Protein AF-A0AAV6YSV7-F1 (afdb_monomer_lite)

Organism: Engystomops pustulosus (NCBI:txid76066)

Structure (mmCIF, N/CA/C/O backbone):
data_AF-A0AAV6YSV7-F1
#
_entry.id   AF-A0AAV6YSV7-F1
#
loop_
_atom_site.group_PDB
_atom_site.id
_atom_site.type_symbol
_atom_site.label_atom_id
_atom_site.label_alt_id
_atom_site.label_comp_id
_atom_site.label_asym_id
_atom_site.label_entity_id
_atom_site.label_seq_id
_atom_site.pdbx_PDB_ins_code
_atom_site.Cartn_x
_atom_site.Cartn_y
_atom_site.Cartn_z
_atom_site.occupancy
_atom_site.B_iso_or_equiv
_atom_site.auth_seq_id
_atom_site.auth_comp_id
_atom_site.auth_asym_id
_atom_site.auth_atom_id
_atom_site.pdbx_PDB_model_num
ATOM 1 N N . MET A 1 1 ? -49.085 44.126 -6.583 1.00 39.25 1 MET A N 1
ATOM 2 C CA . MET A 1 1 ? -49.741 43.827 -7.875 1.00 39.25 1 MET A CA 1
ATOM 3 C C . MET A 1 1 ? -49.633 42.321 -8.068 1.00 39.25 1 MET A C 1
ATOM 5 O O . MET A 1 1 ? -48.518 41.830 -8.100 1.00 39.25 1 MET A O 1
ATOM 9 N N . ALA A 1 2 ? -50.696 41.597 -7.700 1.00 40.09 2 ALA A N 1
ATOM 10 C CA . ALA A 1 2 ? -51.636 40.932 -8.625 1.00 40.09 2 ALA A CA 1
ATOM 11 C C . ALA A 1 2 ? -50.972 39.692 -9.277 1.00 40.09 2 ALA A C 1
ATOM 13 O O . ALA A 1 2 ? -50.054 39.869 -10.061 1.00 40.09 2 ALA A O 1
ATOM 14 N N . ALA A 1 3 ? -51.176 38.448 -8.821 1.00 40.84 3 ALA A N 1
ATOM 15 C CA . ALA A 1 3 ? -52.379 37.602 -8.673 1.00 40.84 3 ALA A CA 1
ATOM 16 C C . ALA A 1 3 ? -52.751 36.800 -9.941 1.00 40.84 3 ALA A C 1
ATOM 18 O O . ALA A 1 3 ? -52.767 37.354 -11.036 1.00 40.84 3 ALA A O 1
ATOM 19 N N . SER A 1 4 ? -53.172 35.543 -9.696 1.00 45.69 4 SER A N 1
ATOM 20 C CA . SER A 1 4 ? -53.817 34.520 -10.567 1.00 45.69 4 SER A CA 1
ATOM 21 C C . SER A 1 4 ? -52.856 33.428 -11.071 1.00 45.69 4 SER A C 1
ATOM 23 O O . SER A 1 4 ? -51.916 33.747 -11.786 1.00 45.69 4 SER A O 1
ATOM 25 N N . LEU A 1 5 ? -52.888 32.147 -10.657 1.00 50.75 5 LEU A N 1
ATOM 26 C CA . LEU A 1 5 ? -53.929 31.129 -10.353 1.00 50.75 5 LEU A CA 1
ATOM 27 C C . LEU A 1 5 ? -54.706 30.575 -11.562 1.00 50.75 5 LEU A C 1
ATOM 29 O O . LEU A 1 5 ? -55.503 31.286 -12.166 1.00 50.75 5 LEU A O 1
ATOM 33 N N . SER A 1 6 ? -54.529 29.270 -11.810 1.00 46.81 6 SER A N 1
ATOM 34 C CA . SER A 1 6 ? -55.532 28.224 -12.141 1.00 46.81 6 SER A CA 1
ATOM 35 C C . SER A 1 6 ? -54.746 26.902 -12.284 1.00 46.81 6 SER A C 1
ATOM 37 O O . SER A 1 6 ? -53.748 26.890 -12.996 1.00 46.81 6 SER A O 1
ATOM 39 N N . GLY A 1 7 ? -54.985 25.807 -11.548 1.00 40.19 7 GLY A N 1
ATOM 40 C CA . GLY A 1 7 ? -56.270 25.148 -11.254 1.00 40.19 7 GLY A CA 1
ATOM 41 C C . GLY A 1 7 ? -56.734 24.408 -12.524 1.00 40.19 7 GLY A C 1
ATOM 42 O O . GLY A 1 7 ? -56.790 25.038 -13.568 1.00 40.19 7 GLY A O 1
ATOM 43 N N . GLU A 1 8 ? -57.068 23.117 -12.582 1.00 39.69 8 GLU A N 1
ATOM 44 C CA . GLU A 1 8 ? -57.401 22.142 -11.546 1.00 39.69 8 GLU A CA 1
ATOM 45 C C . GLU A 1 8 ? -57.581 20.737 -12.181 1.00 39.69 8 GLU A C 1
ATOM 47 O O . GLU A 1 8 ? -58.088 20.632 -13.295 1.00 39.69 8 GLU A O 1
ATOM 52 N N . GLY A 1 9 ? -57.269 19.678 -11.419 1.00 38.44 9 GLY A N 1
ATOM 53 C CA . GLY A 1 9 ? -58.082 18.450 -11.326 1.00 38.44 9 GLY A CA 1
ATOM 54 C C . GLY A 1 9 ? -57.797 17.260 -12.260 1.00 38.44 9 GLY A C 1
ATOM 55 O O . GLY A 1 9 ? -57.357 17.418 -13.387 1.00 38.44 9 GLY A O 1
ATOM 56 N N . ARG A 1 10 ? -58.096 16.009 -11.884 1.00 43.62 10 ARG A N 1
ATOM 57 C CA . ARG A 1 10 ? -58.540 15.370 -10.623 1.00 43.62 10 ARG A CA 1
ATOM 58 C C . ARG A 1 10 ? -58.591 13.847 -10.898 1.00 43.62 10 ARG A C 1
ATOM 60 O O . ARG A 1 10 ? -58.613 13.452 -12.058 1.00 43.62 10 ARG A O 1
ATOM 67 N N . SER A 1 11 ? -58.767 13.049 -9.839 1.00 42.44 11 SER A N 1
ATOM 68 C CA . SER A 1 11 ? -59.171 11.623 -9.814 1.00 42.44 11 SER A CA 1
ATOM 69 C C . SER A 1 11 ? -57.990 10.651 -9.692 1.00 42.44 11 SER A C 1
ATOM 71 O O . SER A 1 11 ? -57.143 10.607 -10.568 1.00 42.44 11 SER A O 1
ATOM 73 N N . GLY A 1 12 ? -57.820 9.850 -8.642 1.00 39.56 12 GLY A N 1
ATOM 74 C CA . GLY A 1 12 ? -58.752 9.382 -7.617 1.00 39.56 12 GLY A CA 1
ATOM 75 C C . GLY A 1 12 ? -58.729 7.851 -7.608 1.00 39.56 12 GLY A C 1
ATOM 76 O O . GLY A 1 12 ? -59.223 7.234 -8.546 1.00 39.56 12 GLY A O 1
ATOM 77 N N . SER A 1 13 ? -58.119 7.247 -6.591 1.00 41.88 13 SER A N 1
ATOM 78 C CA . SER A 1 13 ? -58.541 5.967 -6.000 1.00 41.88 13 SER A CA 1
ATOM 79 C C . SER A 1 13 ? -57.719 5.700 -4.743 1.00 41.88 13 SER A C 1
ATOM 81 O O . SER A 1 13 ? -56.517 5.445 -4.795 1.00 41.88 13 SER A O 1
ATOM 83 N N . ASP A 1 14 ? -58.415 5.800 -3.616 1.00 43.66 14 ASP A N 1
ATOM 84 C CA . ASP A 1 14 ? -58.104 5.138 -2.362 1.00 43.66 14 ASP A CA 1
ATOM 85 C C . ASP A 1 14 ? -57.904 3.634 -2.582 1.00 43.66 14 ASP A C 1
ATOM 87 O O . ASP A 1 14 ? -58.745 2.963 -3.186 1.00 43.66 14 ASP A O 1
ATOM 91 N N . VAL A 1 15 ? -56.812 3.104 -2.038 1.00 56.91 15 VAL A N 1
ATOM 92 C CA . VAL A 1 15 ? -56.735 1.710 -1.602 1.00 56.91 15 VAL A CA 1
ATOM 93 C C . VAL A 1 15 ? -56.184 1.702 -0.182 1.00 56.91 15 VAL A C 1
ATOM 95 O O . VAL A 1 15 ? -54.986 1.847 0.054 1.00 56.91 15 VAL A O 1
ATOM 98 N N . ASP A 1 16 ? -57.105 1.570 0.769 1.00 45.66 16 ASP A N 1
ATOM 99 C CA . ASP A 1 16 ? -56.815 1.159 2.133 1.00 45.66 16 ASP A CA 1
ATOM 100 C C . ASP A 1 16 ? -56.071 -0.181 2.106 1.00 45.66 16 ASP A C 1
ATOM 102 O O . ASP A 1 16 ? -56.572 -1.193 1.617 1.00 45.66 16 ASP A O 1
ATOM 106 N N . GLY A 1 17 ? -54.855 -0.173 2.641 1.00 39.47 17 GLY A N 1
ATOM 107 C CA . GLY A 1 17 ? -54.002 -1.343 2.800 1.00 39.47 17 GLY A CA 1
ATOM 108 C C . GLY A 1 17 ? -53.364 -1.337 4.179 1.00 39.47 17 GLY A C 1
ATOM 109 O O . GLY A 1 17 ? -52.145 -1.265 4.308 1.00 39.47 17 GLY A O 1
ATOM 110 N N . ALA A 1 18 ? -54.196 -1.357 5.220 1.00 45.38 18 ALA A N 1
ATOM 111 C CA . ALA A 1 18 ? -53.756 -1.614 6.581 1.00 45.38 18 ALA A CA 1
ATOM 112 C C . ALA A 1 18 ? -53.247 -3.063 6.688 1.00 45.38 18 ALA A C 1
ATOM 114 O O . ALA A 1 18 ? -54.036 -3.992 6.842 1.00 45.38 18 ALA A O 1
ATOM 115 N N . CYS A 1 19 ? -51.929 -3.256 6.645 1.00 42.81 19 CYS A N 1
ATOM 116 C CA . CYS A 1 19 ? -51.300 -4.446 7.212 1.00 42.81 19 CYS A CA 1
ATOM 117 C C . CYS A 1 19 ? -50.835 -4.107 8.625 1.00 42.81 19 CYS A C 1
ATOM 119 O O . CYS A 1 19 ? -49.829 -3.434 8.852 1.00 42.81 19 CYS A O 1
ATOM 121 N N . SER A 1 20 ? -51.656 -4.541 9.575 1.00 45.59 20 SER A N 1
ATOM 122 C CA . SER A 1 20 ? -51.340 -4.614 10.988 1.00 45.59 20 SER A CA 1
ATOM 123 C C . SER A 1 20 ? -50.053 -5.401 11.225 1.00 45.59 20 SER A C 1
ATOM 125 O O . SER A 1 20 ? -49.883 -6.483 10.680 1.00 45.59 20 SER A O 1
ATOM 127 N N . GLY A 1 21 ? -49.214 -4.845 12.100 1.00 48.78 21 GLY A N 1
ATOM 128 C CA . GLY A 1 21 ? -48.318 -5.550 13.012 1.00 48.78 21 GLY A CA 1
ATOM 129 C C . GLY A 1 21 ? -47.684 -6.845 12.518 1.00 48.78 21 GLY A C 1
ATOM 130 O O . GLY A 1 21 ? -48.154 -7.924 12.862 1.00 48.78 21 GLY A O 1
ATOM 131 N N . GLU A 1 22 ? -46.522 -6.725 11.886 1.00 43.84 22 GLU A N 1
ATOM 132 C CA . GLU A 1 22 ? -45.496 -7.753 12.004 1.00 43.84 22 GLU A CA 1
ATOM 133 C C . GLU A 1 22 ? -44.358 -7.195 12.857 1.00 43.84 22 GLU A C 1
ATOM 135 O O . GLU A 1 22 ? -43.780 -6.140 12.593 1.00 43.84 22 GLU A O 1
ATOM 140 N N . SER A 1 23 ? -44.148 -7.892 13.968 1.00 44.75 23 SER A N 1
ATOM 141 C CA . SER A 1 23 ? -43.136 -7.704 14.998 1.00 44.75 23 SER A CA 1
ATOM 142 C C . SER A 1 23 ? -41.759 -7.372 14.411 1.00 44.75 23 SER A C 1
ATOM 144 O O . SER A 1 23 ? -41.451 -7.830 13.308 1.00 44.75 23 SER A O 1
ATOM 146 N N . PRO A 1 24 ? -40.880 -6.652 15.140 1.00 43.31 24 PRO A N 1
ATOM 147 C CA . PRO A 1 24 ? -39.491 -6.526 14.732 1.00 43.31 24 PRO A CA 1
ATOM 148 C C . PRO A 1 24 ? -38.898 -7.932 14.749 1.00 43.31 24 PRO A C 1
ATOM 150 O O . PRO A 1 24 ? -38.549 -8.463 15.801 1.00 43.31 24 PRO A O 1
ATOM 153 N N . SER A 1 25 ? -38.844 -8.554 13.575 1.00 43.78 25 SER A N 1
ATOM 154 C CA . SER A 1 25 ? -38.015 -9.719 13.352 1.00 43.78 25 SER A CA 1
ATOM 155 C C . SER A 1 25 ? -36.620 -9.252 13.714 1.00 43.78 25 SER A C 1
ATOM 157 O O . SER A 1 25 ? -36.079 -8.348 13.073 1.00 43.78 25 SER A O 1
ATOM 159 N N . GLU A 1 26 ? -36.097 -9.779 14.816 1.00 52.09 26 GLU A N 1
ATOM 160 C CA . GLU A 1 26 ? -34.699 -9.669 15.173 1.00 52.09 26 GLU A CA 1
ATOM 161 C C . GLU A 1 26 ? -33.918 -10.318 14.030 1.00 52.09 26 GLU A C 1
ATOM 163 O O . GLU A 1 26 ? -33.563 -11.493 14.066 1.00 52.09 26 GLU A O 1
ATOM 168 N N . GLU A 1 27 ? -33.687 -9.555 12.960 1.00 52.00 27 GLU A N 1
ATOM 169 C CA . GLU A 1 27 ? -32.555 -9.772 12.088 1.00 52.00 27 GLU A CA 1
ATOM 170 C C . GLU A 1 27 ? -31.389 -9.906 13.043 1.00 52.00 27 GLU A C 1
ATOM 172 O O . GLU A 1 27 ? -31.030 -8.951 13.738 1.00 52.00 27 GLU A O 1
ATOM 177 N N . GLN A 1 28 ? -30.869 -11.126 13.140 1.00 53.94 28 GLN A N 1
ATOM 178 C CA . GLN A 1 28 ? -29.598 -11.422 13.756 1.00 53.94 28 GLN A CA 1
ATOM 179 C C . GLN A 1 28 ? -28.614 -10.439 13.122 1.00 53.94 28 GLN A C 1
ATOM 181 O O . GLN A 1 28 ? -28.112 -10.668 12.021 1.00 53.94 28 GLN A O 1
ATOM 186 N N . ARG A 1 29 ? -28.422 -9.277 13.756 1.00 57.22 29 ARG A N 1
ATOM 187 C CA . ARG A 1 29 ? -27.542 -8.229 13.260 1.00 57.22 29 ARG A CA 1
ATOM 188 C C . ARG A 1 29 ? -26.154 -8.774 13.478 1.00 57.22 29 ARG A C 1
ATOM 190 O O . ARG A 1 29 ? -25.542 -8.544 14.518 1.00 57.22 29 ARG A O 1
ATOM 197 N N . CYS A 1 30 ? -25.689 -9.558 12.509 1.00 56.75 30 CYS A N 1
ATOM 198 C CA . CYS A 1 30 ? -24.300 -9.929 12.398 1.00 56.75 30 CYS A CA 1
ATOM 199 C C . CYS A 1 30 ? -23.522 -8.622 12.532 1.00 56.75 30 CYS A C 1
ATOM 201 O O . CYS A 1 30 ? -23.771 -7.692 11.753 1.00 56.75 30 CYS A O 1
ATOM 203 N N . PRO A 1 31 ? -22.658 -8.501 13.550 1.00 77.56 31 PRO A N 1
ATOM 204 C CA . PRO A 1 31 ? -21.887 -7.292 13.740 1.00 77.56 31 PRO A CA 1
ATOM 205 C C . PRO A 1 31 ? -21.146 -7.008 12.429 1.00 77.56 31 PRO A C 1
ATOM 207 O O . PRO A 1 31 ? -20.410 -7.859 11.927 1.00 77.56 31 PRO A O 1
ATOM 210 N N . GLY A 1 32 ? -21.436 -5.863 11.806 1.00 87.38 32 GLY A N 1
ATOM 211 C CA . GLY A 1 32 ? -20.861 -5.529 10.505 1.00 87.38 32 GLY A CA 1
ATOM 212 C C . GLY A 1 32 ? -19.341 -5.394 10.598 1.00 87.38 32 GLY A C 1
ATOM 213 O O . GLY A 1 32 ? -18.791 -5.208 11.676 1.00 87.38 32 GLY A O 1
ATOM 214 N N . LEU A 1 33 ? -18.637 -5.389 9.465 1.00 90.12 33 LEU A N 1
ATOM 215 C CA . LEU A 1 33 ? -17.175 -5.202 9.428 1.00 90.12 33 LEU A CA 1
ATOM 216 C C . LEU A 1 33 ? -16.705 -4.025 10.317 1.00 90.12 33 LEU A C 1
ATOM 218 O O . LEU A 1 33 ? -15.679 -4.093 10.988 1.00 90.12 33 LEU A O 1
ATOM 222 N N . LEU A 1 34 ? -17.498 -2.951 10.376 1.00 90.19 34 LEU A N 1
ATOM 223 C CA . LEU A 1 34 ? -17.202 -1.749 11.153 1.00 90.19 34 LEU A CA 1
ATOM 224 C C . LEU A 1 34 ? -17.498 -1.844 12.665 1.00 90.19 34 LEU A C 1
ATOM 226 O O . LEU A 1 34 ? -17.270 -0.865 13.369 1.00 90.19 34 LEU A O 1
ATOM 230 N N . SER A 1 35 ? -17.970 -2.971 13.191 1.00 92.62 35 SER A N 1
ATOM 231 C CA . SER A 1 35 ? -18.036 -3.199 14.641 1.00 92.62 35 SER A CA 1
ATOM 232 C C . SER A 1 35 ? -16.770 -3.866 15.183 1.00 92.62 35 SER A C 1
ATOM 234 O O . SER A 1 35 ? -16.542 -3.851 16.389 1.00 92.62 35 SER A O 1
ATOM 236 N N . LEU A 1 36 ? -15.933 -4.441 14.310 1.00 92.38 36 LEU A N 1
ATOM 237 C CA . LEU A 1 36 ? -14.689 -5.101 14.709 1.00 92.38 36 LEU A CA 1
ATOM 238 C C . LEU A 1 36 ? -13.674 -4.091 15.262 1.00 92.38 36 LEU A C 1
ATOM 240 O O . LEU A 1 36 ? -13.603 -2.982 14.722 1.00 92.38 36 LEU A O 1
ATOM 244 N N . PRO A 1 37 ? -12.854 -4.452 16.266 1.00 92.56 37 PRO A N 1
ATOM 245 C CA . PRO A 1 37 ? -11.729 -3.634 16.723 1.00 92.56 37 PRO A CA 1
ATOM 246 C C . PRO A 1 37 ? -10.774 -3.246 15.585 1.00 92.56 37 PRO A C 1
ATOM 248 O O . PRO A 1 37 ? -10.654 -3.954 14.580 1.00 92.56 37 PRO A O 1
ATOM 251 N N . GLY A 1 38 ? -10.085 -2.113 15.740 1.00 91.00 38 GLY A N 1
ATOM 252 C CA . GLY A 1 38 ? -9.208 -1.564 14.700 1.00 91.00 38 GLY A CA 1
ATOM 253 C C . GLY A 1 38 ? -8.055 -2.500 14.332 1.00 91.00 38 GLY A C 1
ATOM 254 O O . GLY A 1 38 ? -7.689 -2.598 13.166 1.00 91.00 38 GLY A O 1
ATOM 255 N N . GLU A 1 39 ? -7.540 -3.249 15.302 1.00 91.50 39 GLU A N 1
ATOM 256 C CA . GLU A 1 39 ? -6.468 -4.231 15.145 1.00 91.50 39 GLU A CA 1
ATOM 257 C C . GLU A 1 39 ? -6.922 -5.423 14.299 1.00 91.50 39 GLU A C 1
ATOM 259 O O . GLU A 1 39 ? -6.182 -5.892 13.437 1.00 91.50 39 GLU A O 1
ATOM 264 N N . VAL A 1 40 ? -8.159 -5.889 14.505 1.00 93.69 40 VAL A N 1
ATOM 265 C CA . VAL A 1 40 ? -8.748 -6.983 13.718 1.00 93.69 40 VAL A CA 1
ATOM 266 C C . VAL A 1 40 ? -8.961 -6.531 12.276 1.00 93.69 40 VAL A C 1
ATOM 268 O O . VAL A 1 40 ? -8.648 -7.268 11.343 1.00 93.69 40 VAL A O 1
ATOM 271 N N . LEU A 1 41 ? -9.422 -5.294 12.078 1.00 93.69 41 LEU A N 1
ATOM 272 C CA . LEU A 1 41 ? -9.517 -4.702 10.745 1.00 93.69 41 LEU A CA 1
ATOM 273 C C . LEU A 1 41 ? -8.151 -4.561 10.074 1.00 93.69 41 LEU A C 1
ATOM 275 O O . LEU A 1 41 ? -8.019 -4.909 8.904 1.00 93.69 41 LEU A O 1
ATOM 279 N N . GLU A 1 42 ? -7.133 -4.092 10.799 1.00 93.94 42 GLU A N 1
ATOM 280 C CA . GLU A 1 42 ? -5.768 -3.992 10.278 1.00 93.94 42 GLU A CA 1
ATOM 281 C C . GLU A 1 42 ? -5.242 -5.370 9.852 1.00 93.94 42 GLU A C 1
ATOM 283 O O . GLU A 1 42 ? -4.666 -5.487 8.771 1.00 93.94 42 GLU A O 1
ATOM 288 N N . LEU A 1 43 ? -5.482 -6.419 10.648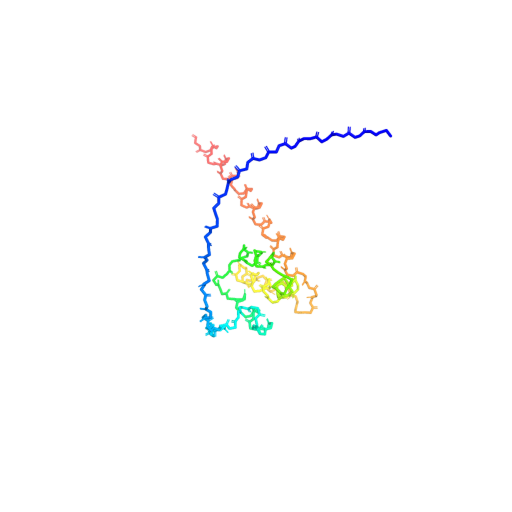 1.00 92.50 43 LEU A N 1
ATOM 289 C CA . LEU A 1 43 ? -5.098 -7.796 10.322 1.00 92.50 43 LEU A CA 1
ATOM 290 C C . LEU A 1 43 ? -5.789 -8.313 9.056 1.00 92.50 43 LEU A C 1
ATOM 292 O O . LEU A 1 43 ? -5.111 -8.844 8.177 1.00 92.50 43 LEU A O 1
ATOM 296 N N . LEU A 1 44 ? -7.106 -8.115 8.930 1.00 93.31 44 LEU A N 1
ATOM 297 C CA . LEU A 1 44 ? -7.863 -8.484 7.728 1.00 93.31 44 LEU A CA 1
ATOM 298 C C . LEU A 1 44 ? -7.324 -7.764 6.486 1.00 93.31 44 LEU A C 1
ATOM 300 O O . LEU A 1 44 ? -7.157 -8.371 5.430 1.00 93.31 44 LEU A O 1
ATOM 304 N N . LEU A 1 45 ? -6.990 -6.480 6.620 1.00 92.81 45 LEU A N 1
ATOM 305 C CA . LEU A 1 45 ? -6.445 -5.658 5.537 1.00 92.81 45 LEU A CA 1
ATOM 306 C C . LEU A 1 45 ? -4.969 -5.958 5.231 1.00 92.81 45 LEU A C 1
ATOM 308 O O . LEU A 1 45 ? -4.489 -5.651 4.142 1.00 92.81 45 LEU A O 1
ATOM 312 N N . CYS A 1 46 ? -4.249 -6.583 6.163 1.00 93.38 46 CYS A N 1
ATOM 313 C CA . CYS A 1 46 ? -2.902 -7.114 5.957 1.00 93.38 46 CYS A CA 1
ATOM 314 C C . CYS A 1 46 ? -2.889 -8.531 5.353 1.00 93.38 46 CYS A C 1
ATOM 316 O O . CYS A 1 46 ? -1.797 -9.089 5.169 1.00 93.38 46 CYS A O 1
ATOM 318 N N . SER A 1 47 ? -4.057 -9.116 5.058 1.00 88.56 47 SER A N 1
ATOM 319 C CA . SER A 1 47 ? -4.161 -10.414 4.385 1.00 88.56 47 SER A CA 1
ATOM 320 C C . SER A 1 47 ? -3.446 -10.406 3.027 1.00 88.56 47 SER A C 1
ATOM 322 O O . SER A 1 47 ? -3.296 -9.368 2.380 1.00 88.56 47 SER A O 1
ATOM 324 N N . GLY A 1 48 ? -2.942 -11.572 2.616 1.00 80.62 48 GLY A N 1
ATOM 325 C CA . GLY A 1 48 ? -2.162 -11.713 1.381 1.00 80.62 48 GLY A CA 1
ATOM 326 C C . GLY A 1 48 ? -2.986 -11.576 0.100 1.00 80.62 48 GLY A C 1
ATOM 327 O O . GLY A 1 48 ? -2.415 -11.279 -0.946 1.00 80.62 48 GLY A O 1
ATOM 328 N N . ASP A 1 49 ? -4.304 -11.752 0.194 1.00 88.56 49 ASP A N 1
ATOM 329 C CA . ASP A 1 49 ? -5.200 -11.801 -0.965 1.00 88.56 49 ASP A CA 1
ATOM 330 C C . ASP A 1 49 ? -5.637 -10.409 -1.440 1.00 88.56 49 ASP A C 1
ATOM 332 O O . ASP A 1 49 ? -6.080 -10.247 -2.576 1.00 88.56 49 ASP A O 1
ATOM 336 N N . LEU A 1 50 ? -5.488 -9.383 -0.595 1.00 92.44 50 LEU A N 1
ATOM 337 C CA . LEU A 1 50 ? -5.836 -8.007 -0.937 1.00 92.44 50 LEU A CA 1
ATOM 338 C C . LEU A 1 50 ? -4.658 -7.303 -1.609 1.00 92.44 50 LEU A C 1
ATOM 340 O O . LEU A 1 50 ? -3.588 -7.122 -1.022 1.00 92.44 50 LEU A O 1
ATOM 344 N N . GLY A 1 51 ? -4.864 -6.830 -2.836 1.00 93.25 51 GLY A N 1
ATOM 345 C CA . GLY A 1 51 ? -3.884 -6.029 -3.551 1.00 93.25 51 GLY A CA 1
ATOM 346 C C . GLY A 1 51 ? -3.961 -4.543 -3.194 1.00 93.25 51 GLY A C 1
ATOM 347 O O . GLY A 1 51 ? -4.954 -4.026 -2.691 1.00 93.25 51 GLY A O 1
ATOM 348 N N . HIS A 1 52 ? -2.923 -3.789 -3.559 1.00 93.56 52 HIS A N 1
ATOM 349 C CA . HIS A 1 52 ? -2.882 -2.327 -3.394 1.00 93.56 52 HIS A CA 1
ATOM 350 C C . HIS A 1 52 ? -4.096 -1.556 -3.952 1.00 93.56 52 HIS A C 1
ATOM 352 O O . HIS A 1 52 ? -4.423 -0.491 -3.428 1.00 93.56 52 HIS A O 1
ATOM 358 N N . ARG A 1 53 ? -4.756 -2.056 -5.010 1.00 94.38 53 ARG A N 1
ATOM 359 C CA . ARG A 1 53 ? -5.977 -1.444 -5.570 1.00 94.38 53 ARG A CA 1
ATOM 360 C C . ARG A 1 53 ? -7.176 -1.632 -4.644 1.00 94.38 53 ARG A C 1
ATOM 362 O O . ARG A 1 53 ? -7.950 -0.691 -4.468 1.00 94.38 53 ARG A O 1
ATOM 369 N N . ASP A 1 54 ? -7.288 -2.799 -4.023 1.00 95.19 54 ASP A N 1
ATOM 370 C CA . ASP A 1 54 ? -8.348 -3.114 -3.067 1.00 95.19 54 ASP A CA 1
ATOM 371 C C . ASP A 1 54 ? -8.168 -2.262 -1.815 1.00 95.19 54 ASP A C 1
ATOM 373 O O . ASP A 1 54 ? -9.090 -1.563 -1.405 1.00 95.19 54 ASP A O 1
ATOM 377 N N . ILE A 1 55 ? -6.938 -2.185 -1.294 1.00 95.00 55 ILE A N 1
ATOM 378 C CA . ILE A 1 55 ? -6.603 -1.320 -0.155 1.00 95.00 55 ILE A CA 1
ATOM 379 C C . ILE A 1 55 ? -6.904 0.152 -0.461 1.00 95.00 55 ILE A C 1
ATOM 381 O O . ILE A 1 55 ? -7.514 0.844 0.356 1.00 95.00 55 ILE A O 1
ATOM 385 N N . ALA A 1 56 ? -6.523 0.646 -1.645 1.00 93.50 56 ALA A 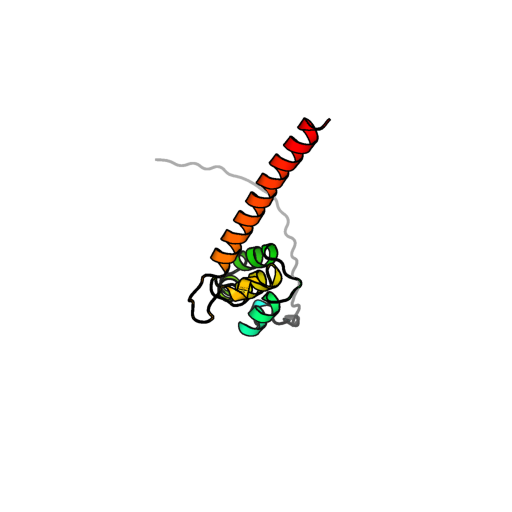N 1
ATOM 386 C CA . ALA A 1 56 ? -6.849 2.008 -2.059 1.00 93.50 56 ALA A CA 1
ATOM 387 C C . ALA A 1 56 ? -8.368 2.239 -2.103 1.00 93.50 56 ALA A C 1
ATOM 389 O O . ALA A 1 56 ? -8.840 3.266 -1.617 1.00 93.50 56 ALA A O 1
ATOM 390 N N . SER A 1 57 ? -9.134 1.276 -2.613 1.00 95.38 57 SER A N 1
ATOM 391 C CA . SER A 1 57 ? -10.596 1.354 -2.664 1.00 95.38 57 SER A CA 1
ATOM 392 C C . SER A 1 57 ? -11.202 1.370 -1.258 1.00 95.38 57 SER A C 1
ATOM 394 O O . SER A 1 57 ? -12.005 2.250 -0.953 1.00 95.38 57 SER A O 1
ATOM 396 N N . VAL A 1 58 ? -10.735 0.494 -0.361 1.00 94.12 58 VAL A N 1
ATOM 397 C CA . VAL A 1 58 ? -11.125 0.461 1.059 1.00 94.12 58 VAL A CA 1
ATOM 398 C C . VAL A 1 58 ? -10.890 1.816 1.730 1.00 94.12 58 VAL A C 1
ATOM 400 O O . VAL A 1 58 ? -11.776 2.304 2.427 1.00 94.12 58 VAL A O 1
ATOM 403 N N . THR A 1 59 ? -9.762 2.490 1.477 1.00 93.19 59 THR A N 1
ATOM 404 C CA . THR A 1 59 ? -9.487 3.820 2.071 1.00 93.19 59 THR A CA 1
ATOM 405 C C . THR A 1 59 ? -10.483 4.913 1.656 1.00 93.19 59 THR A C 1
ATOM 407 O O . THR A 1 59 ? -10.617 5.938 2.335 1.00 93.19 59 THR A O 1
ATOM 410 N N . CYS A 1 60 ? -11.189 4.701 0.545 1.00 93.88 60 CYS A N 1
ATOM 411 C CA . CYS A 1 60 ? -12.184 5.621 0.004 1.00 93.88 60 CYS A CA 1
ATOM 412 C C . CYS A 1 60 ? -13.607 5.333 0.507 1.00 93.88 60 CYS A C 1
ATOM 414 O O . CYS A 1 60 ? -14.486 6.156 0.279 1.00 93.88 60 CYS A O 1
ATOM 416 N N . THR A 1 61 ? -13.840 4.215 1.203 1.00 94.75 61 THR A N 1
ATOM 417 C CA . THR A 1 61 ? -15.186 3.799 1.643 1.00 94.75 61 THR A CA 1
ATOM 418 C C . THR A 1 61 ? -15.716 4.616 2.822 1.00 94.75 61 THR A C 1
ATOM 420 O O . THR A 1 61 ? -16.806 5.174 2.751 1.00 94.75 61 THR A O 1
ATOM 423 N N . CYS A 1 62 ? -14.958 4.716 3.917 1.00 94.12 62 CYS A N 1
ATOM 424 C CA . CYS A 1 62 ? -15.356 5.467 5.107 1.00 94.12 62 CYS A CA 1
ATOM 425 C C . CYS A 1 62 ? -14.142 5.967 5.904 1.00 94.12 62 CYS A C 1
ATOM 427 O O . CYS A 1 62 ? -13.016 5.512 5.700 1.00 94.12 62 CYS A O 1
ATOM 429 N N . ARG A 1 63 ? -14.370 6.909 6.834 1.00 94.50 63 ARG A N 1
ATOM 430 C CA . ARG A 1 63 ? -13.305 7.491 7.677 1.00 94.50 63 ARG A CA 1
ATOM 431 C C . ARG A 1 63 ? -12.583 6.421 8.496 1.00 94.50 63 ARG A C 1
ATOM 433 O O . ARG A 1 63 ? -11.371 6.329 8.429 1.00 94.50 63 ARG A O 1
ATOM 440 N N . ARG A 1 64 ? -13.331 5.528 9.145 1.00 93.69 64 ARG A N 1
ATOM 441 C CA . ARG A 1 64 ? -12.763 4.465 9.984 1.00 93.69 64 ARG A CA 1
ATOM 442 C C . ARG A 1 64 ? -11.824 3.533 9.213 1.00 93.69 64 ARG A C 1
ATOM 444 O O . ARG A 1 64 ? -10.735 3.236 9.685 1.00 93.69 64 ARG A O 1
ATOM 451 N N . LEU A 1 65 ? -12.216 3.104 8.013 1.00 93.44 65 LEU A N 1
ATOM 452 C CA . LEU A 1 65 ? -11.370 2.259 7.162 1.00 93.44 65 LEU A CA 1
ATOM 453 C C . LEU A 1 65 ? -10.180 3.028 6.581 1.00 93.44 65 LEU A C 1
ATOM 455 O O . LEU A 1 65 ? -9.099 2.467 6.425 1.00 93.44 65 LEU A O 1
ATOM 459 N N . ARG A 1 66 ? -10.345 4.325 6.311 1.00 94.19 66 ARG A N 1
ATOM 460 C CA . ARG A 1 66 ? -9.231 5.206 5.950 1.00 94.19 66 ARG A CA 1
ATOM 461 C C . ARG A 1 66 ? -8.204 5.317 7.075 1.00 94.19 66 ARG A C 1
ATOM 463 O O . ARG A 1 66 ? -7.013 5.272 6.782 1.00 94.19 66 ARG A O 1
ATOM 470 N N . ASP A 1 67 ? -8.661 5.431 8.318 1.00 93.44 67 ASP A N 1
ATOM 471 C CA . ASP A 1 67 ? -7.806 5.568 9.497 1.00 93.44 67 ASP A CA 1
ATOM 472 C C . ASP A 1 67 ? -7.050 4.265 9.792 1.00 93.44 67 ASP A C 1
ATOM 474 O O . ASP A 1 67 ? -5.851 4.297 10.053 1.00 93.44 67 ASP A O 1
ATOM 478 N N . VAL A 1 68 ? -7.699 3.103 9.646 1.00 93.25 68 VAL A N 1
ATOM 479 C CA . VAL A 1 68 ? -7.015 1.796 9.728 1.00 93.25 68 VAL A CA 1
ATOM 480 C C . VAL A 1 68 ? -5.968 1.648 8.615 1.00 93.25 68 VAL A C 1
ATOM 482 O O . VAL A 1 68 ? -4.859 1.172 8.846 1.00 93.25 68 VAL A O 1
ATOM 485 N N . CYS A 1 69 ? -6.274 2.122 7.406 1.00 92.75 69 CYS A N 1
ATOM 486 C CA . CYS A 1 69 ? -5.334 2.174 6.286 1.00 92.75 69 CYS A CA 1
ATOM 487 C C . CYS A 1 69 ? -4.444 3.431 6.289 1.00 92.75 69 CYS A C 1
ATOM 489 O O . CYS A 1 69 ? -4.016 3.877 5.211 1.00 92.75 69 CYS A O 1
ATOM 491 N N . ALA A 1 70 ? -4.179 4.016 7.463 1.00 88.69 70 ALA A N 1
ATOM 492 C CA . ALA A 1 70 ? -3.373 5.221 7.594 1.00 88.69 70 ALA A CA 1
ATOM 493 C C . ALA A 1 70 ? -2.048 5.104 6.833 1.00 88.69 70 ALA A C 1
ATOM 495 O O . ALA A 1 70 ? -1.447 4.037 6.704 1.00 88.69 70 ALA A O 1
ATOM 496 N N . ALA A 1 71 ? -1.562 6.245 6.350 1.00 77.50 71 ALA A N 1
ATOM 497 C CA . ALA A 1 71 ? -0.394 6.323 5.480 1.00 77.50 71 ALA A CA 1
ATOM 498 C C . ALA A 1 71 ? 0.883 5.736 6.131 1.00 77.50 71 ALA A C 1
ATOM 500 O O . ALA A 1 71 ? 1.692 5.093 5.466 1.00 77.50 71 ALA A O 1
ATOM 501 N N . ARG A 1 72 ? 1.004 5.874 7.460 1.00 79.25 72 ARG A N 1
ATOM 502 C CA . ARG A 1 72 ? 2.068 5.287 8.299 1.00 79.25 72 ARG A CA 1
ATOM 503 C C . ARG A 1 72 ? 1.712 3.915 8.901 1.00 79.25 72 ARG A C 1
ATOM 505 O O . ARG A 1 72 ? 2.504 3.360 9.656 1.00 79.25 72 ARG A O 1
ATOM 512 N N . GLY A 1 73 ? 0.528 3.383 8.601 1.00 83.50 73 GLY A N 1
ATOM 513 C CA . GLY A 1 73 ? 0.000 2.138 9.164 1.00 83.50 73 GLY A CA 1
ATOM 514 C C . GLY A 1 73 ? 0.670 0.878 8.612 1.00 83.50 73 GLY A C 1
ATOM 515 O O . GLY A 1 73 ? 1.395 0.911 7.609 1.00 83.50 73 GLY A O 1
ATOM 516 N N . LYS A 1 74 ? 0.410 -0.270 9.251 1.00 90.31 74 LYS A N 1
ATOM 517 C CA . LYS A 1 74 ? 1.059 -1.545 8.893 1.00 90.31 74 LYS A CA 1
ATOM 518 C C . LYS A 1 74 ? 0.599 -2.086 7.540 1.00 90.31 74 LYS A C 1
ATOM 520 O O . LYS A 1 74 ? 1.373 -2.774 6.877 1.00 90.31 74 LYS A O 1
ATOM 525 N N . VAL A 1 75 ? -0.609 -1.722 7.102 1.00 94.06 75 VAL A N 1
ATOM 526 C CA . VAL A 1 75 ? -1.212 -2.173 5.837 1.00 94.06 75 VAL A CA 1
ATOM 527 C C . VAL A 1 75 ? -0.316 -1.842 4.640 1.00 94.06 75 VAL A C 1
ATOM 529 O O . VAL A 1 75 ? 0.081 -2.731 3.887 1.00 94.06 75 VAL A O 1
ATOM 532 N N . TRP A 1 76 ? 0.085 -0.577 4.480 1.00 93.38 76 TRP A N 1
ATOM 533 C CA . TRP A 1 76 ? 0.928 -0.166 3.349 1.00 93.38 76 TRP A CA 1
ATOM 534 C C . TRP A 1 76 ? 2.356 -0.703 3.450 1.00 93.38 76 TRP A C 1
ATOM 536 O O . TRP A 1 76 ? 2.948 -1.061 2.430 1.00 93.38 76 TRP A O 1
ATOM 546 N N . ARG A 1 77 ? 2.893 -0.843 4.669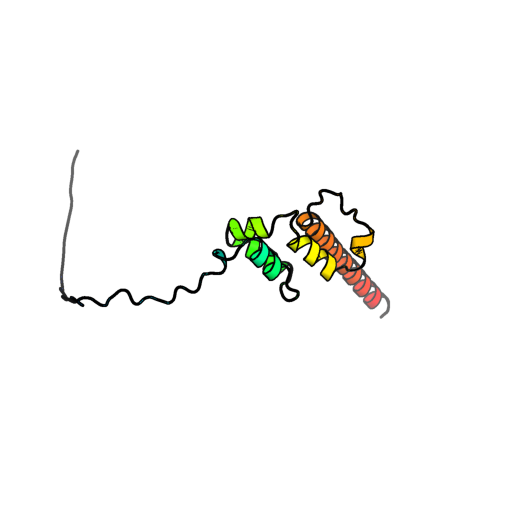 1.00 91.88 77 ARG A N 1
ATOM 547 C CA . ARG A 1 77 ? 4.185 -1.505 4.892 1.00 91.88 77 ARG A CA 1
ATOM 548 C C . ARG A 1 77 ? 4.138 -2.967 4.449 1.00 91.88 77 ARG A C 1
ATOM 550 O O . ARG A 1 77 ? 5.034 -3.414 3.741 1.00 91.88 77 ARG A O 1
ATOM 557 N N . ARG A 1 78 ? 3.076 -3.698 4.803 1.00 92.81 78 ARG A N 1
ATOM 558 C CA . ARG A 1 78 ? 2.852 -5.086 4.378 1.00 92.81 78 ARG A CA 1
ATOM 559 C C . ARG A 1 78 ? 2.742 -5.191 2.859 1.00 92.81 78 ARG A C 1
ATOM 561 O O . ARG A 1 78 ? 3.405 -6.049 2.286 1.00 92.81 78 ARG A O 1
ATOM 568 N N . GLN A 1 79 ? 1.991 -4.296 2.214 1.00 93.50 79 GLN A N 1
ATOM 569 C CA . GLN A 1 79 ? 1.896 -4.226 0.749 1.00 93.50 79 GLN A CA 1
ATOM 570 C C . GLN A 1 79 ? 3.269 -4.008 0.098 1.00 93.50 79 GLN A C 1
ATOM 572 O O . GLN A 1 79 ? 3.590 -4.642 -0.910 1.00 93.50 79 GLN A O 1
ATOM 577 N N . LEU A 1 80 ? 4.102 -3.143 0.685 1.00 92.75 80 LEU A N 1
ATOM 578 C CA . LEU A 1 80 ? 5.466 -2.905 0.217 1.00 92.75 80 LEU A CA 1
ATOM 579 C C . LEU A 1 80 ? 6.337 -4.164 0.365 1.00 92.75 80 LEU A C 1
ATOM 581 O O . LEU A 1 80 ? 6.964 -4.573 -0.610 1.00 92.75 80 LEU A O 1
ATOM 585 N N . CYS A 1 81 ? 6.325 -4.810 1.538 1.00 91.69 81 CYS A N 1
ATOM 586 C CA . CYS A 1 81 ? 7.058 -6.056 1.795 1.00 91.69 81 CYS A CA 1
ATOM 587 C C . CYS A 1 81 ? 6.630 -7.194 0.863 1.00 91.69 81 CYS A C 1
ATOM 589 O O . CYS A 1 81 ? 7.478 -7.913 0.348 1.00 91.69 81 CYS A O 1
ATOM 591 N N . ALA A 1 82 ? 5.323 -7.371 0.661 1.00 92.62 82 ALA A N 1
ATOM 592 C CA . ALA A 1 82 ? 4.782 -8.447 -0.162 1.00 92.62 82 ALA A CA 1
ATOM 593 C C . ALA A 1 82 ? 5.207 -8.298 -1.628 1.00 92.62 82 ALA A C 1
ATOM 595 O O . ALA A 1 82 ? 5.538 -9.279 -2.286 1.00 92.62 82 ALA A O 1
ATOM 596 N N . ARG A 1 83 ? 5.246 -7.058 -2.132 1.00 92.81 83 ARG A N 1
ATOM 597 C CA . ARG A 1 83 ? 5.636 -6.775 -3.516 1.00 92.81 83 ARG A CA 1
ATOM 598 C C . ARG A 1 83 ? 7.149 -6.747 -3.730 1.00 92.81 83 ARG A C 1
ATOM 600 O O . ARG A 1 83 ? 7.612 -7.139 -4.797 1.00 92.81 83 ARG A O 1
ATOM 607 N N . TRP A 1 84 ? 7.908 -6.267 -2.746 1.00 93.38 84 TRP A N 1
ATOM 608 C CA . TRP A 1 84 ? 9.364 -6.143 -2.812 1.00 93.38 84 TRP A CA 1
ATOM 609 C C . TRP A 1 84 ? 10.021 -6.649 -1.513 1.00 93.38 84 TRP A C 1
ATOM 611 O O . TRP A 1 84 ? 10.413 -5.847 -0.665 1.00 93.38 84 TRP A O 1
ATOM 621 N N . PRO A 1 85 ? 10.197 -7.973 -1.344 1.00 91.50 85 PRO A N 1
ATOM 622 C CA . PRO A 1 85 ? 10.641 -8.562 -0.073 1.00 91.50 85 PRO A CA 1
ATOM 623 C C . PRO A 1 85 ? 12.014 -8.080 0.410 1.00 91.50 85 PRO A C 1
ATOM 625 O O . PRO A 1 85 ? 12.240 -7.903 1.605 1.00 91.50 85 PRO A O 1
ATOM 628 N N . SER A 1 86 ? 12.940 -7.821 -0.515 1.00 92.25 86 SER A N 1
ATOM 629 C CA . SER A 1 86 ? 14.294 -7.355 -0.198 1.00 92.25 86 SER A CA 1
ATOM 630 C C . SER A 1 86 ? 14.359 -5.882 0.208 1.00 92.25 86 SER A C 1
ATOM 632 O O . SER A 1 86 ? 15.391 -5.439 0.709 1.00 92.25 86 SER A O 1
ATOM 634 N N . ILE A 1 87 ? 13.279 -5.119 0.022 1.00 89.25 87 ILE A N 1
ATOM 635 C CA . ILE A 1 87 ? 13.319 -3.660 0.139 1.00 89.25 87 ILE A CA 1
ATOM 636 C C . ILE A 1 87 ? 13.415 -3.171 1.577 1.00 89.25 87 ILE A C 1
ATOM 638 O O . ILE A 1 87 ? 13.925 -2.085 1.830 1.00 89.25 87 ILE A O 1
ATOM 642 N N . MET A 1 88 ? 12.972 -3.996 2.526 1.00 88.75 88 MET A N 1
ATOM 643 C CA . MET A 1 88 ? 13.026 -3.676 3.951 1.00 88.75 88 MET A CA 1
ATOM 644 C C . MET A 1 88 ? 14.457 -3.535 4.471 1.00 88.75 88 MET A C 1
ATOM 646 O O . MET A 1 88 ? 14.660 -2.888 5.488 1.00 88.75 88 MET A O 1
ATOM 650 N N . LYS A 1 89 ? 15.453 -4.074 3.755 1.00 90.69 89 LYS A N 1
ATOM 651 C CA . LYS A 1 89 ? 16.875 -3.921 4.095 1.00 90.69 89 LYS A CA 1
ATOM 652 C C . LYS A 1 89 ? 17.352 -2.467 4.025 1.00 90.69 89 LYS A C 1
ATOM 654 O O . LYS A 1 89 ? 18.361 -2.138 4.633 1.00 90.69 89 LYS A O 1
ATOM 659 N N . TYR A 1 90 ? 16.641 -1.617 3.284 1.00 88.62 90 TYR A N 1
ATOM 660 C CA . TYR A 1 90 ? 16.989 -0.209 3.080 1.00 88.62 90 TYR A CA 1
ATOM 661 C C . TYR A 1 90 ? 16.230 0.742 4.011 1.00 88.62 90 TYR A C 1
ATOM 663 O O . TYR A 1 90 ? 16.383 1.953 3.887 1.00 88.62 90 TYR A O 1
ATOM 671 N N . TYR A 1 91 ? 15.395 0.213 4.909 1.00 87.56 91 TYR A N 1
ATOM 672 C CA . TYR A 1 91 ? 14.541 1.005 5.786 1.00 87.56 91 TYR A CA 1
ATOM 673 C C . TYR A 1 91 ? 14.857 0.753 7.251 1.00 87.56 91 TYR A C 1
ATOM 675 O O . TYR A 1 91 ? 14.888 -0.396 7.692 1.00 87.56 91 TYR A O 1
ATOM 683 N N . ASN A 1 92 ? 15.031 1.828 8.021 1.00 81.06 92 ASN A N 1
ATOM 684 C CA . ASN A 1 92 ? 15.142 1.720 9.467 1.00 81.06 92 ASN A CA 1
ATOM 685 C C . ASN A 1 92 ? 13.743 1.591 10.093 1.00 81.06 92 ASN A C 1
ATOM 687 O O . ASN A 1 92 ? 12.767 2.168 9.616 1.00 81.06 92 ASN A O 1
ATOM 691 N N . GLN A 1 93 ? 13.632 0.832 11.184 1.00 70.81 93 GLN A N 1
ATOM 692 C CA . GLN A 1 93 ? 12.383 0.695 11.938 1.00 70.81 93 GLN A CA 1
ATOM 693 C C . GLN A 1 93 ? 11.974 1.992 12.651 1.00 70.81 93 GLN A C 1
ATOM 695 O O . GLN A 1 93 ? 10.796 2.156 12.960 1.00 70.81 93 GLN A O 1
ATOM 700 N N . LEU A 1 94 ? 12.931 2.890 12.903 1.00 70.75 94 LEU A N 1
ATOM 701 C CA . LEU A 1 94 ? 12.710 4.168 13.587 1.00 70.75 94 LEU A CA 1
ATOM 702 C C . LEU A 1 94 ? 12.262 5.299 12.651 1.00 70.75 94 LEU A C 1
ATOM 704 O O . LEU A 1 94 ? 11.822 6.345 13.127 1.00 70.75 94 LEU A O 1
ATOM 708 N N . ASP A 1 95 ? 12.352 5.105 11.335 1.00 75.38 95 ASP A N 1
ATOM 709 C CA . ASP A 1 95 ? 11.971 6.141 10.385 1.00 75.38 95 ASP A CA 1
ATOM 710 C C . ASP A 1 95 ? 10.444 6.300 10.351 1.00 75.38 95 ASP A C 1
ATOM 712 O O . ASP A 1 95 ? 9.692 5.363 10.066 1.00 75.38 95 ASP A O 1
ATOM 716 N N . LEU A 1 96 ? 9.972 7.525 10.601 1.00 75.25 96 LEU A N 1
ATOM 717 C CA . LEU A 1 96 ? 8.561 7.926 10.522 1.00 75.25 96 LEU A CA 1
ATOM 718 C C . LEU A 1 96 ? 8.106 8.085 9.058 1.00 75.25 96 LEU A C 1
ATOM 720 O O . LEU A 1 96 ? 7.648 9.148 8.627 1.00 75.25 96 LEU A O 1
ATOM 724 N N . LEU A 1 97 ? 8.248 7.010 8.287 1.00 86.31 97 LEU A N 1
ATOM 725 C CA . LEU A 1 97 ? 7.951 6.961 6.862 1.00 86.31 97 LEU A CA 1
ATOM 726 C C . LEU A 1 97 ? 6.454 6.868 6.590 1.00 86.31 97 LEU A C 1
ATOM 728 O O . LEU A 1 97 ? 5.715 6.115 7.227 1.00 86.31 97 LEU A O 1
ATOM 732 N N . ASP A 1 98 ? 6.020 7.603 5.573 1.00 91.75 98 ASP A N 1
ATOM 733 C CA . ASP A 1 98 ? 4.731 7.380 4.932 1.00 91.75 98 ASP A CA 1
ATOM 734 C C . ASP A 1 98 ? 4.858 6.203 3.949 1.00 91.75 98 ASP A C 1
ATOM 736 O O . ASP A 1 98 ? 5.286 6.353 2.801 1.00 91.75 98 ASP A O 1
ATOM 740 N N . TRP A 1 99 ? 4.473 5.012 4.412 1.00 92.06 99 TRP A N 1
ATOM 741 C CA . TRP A 1 99 ? 4.501 3.781 3.625 1.00 92.06 99 TRP A CA 1
ATOM 742 C C . TRP A 1 99 ? 3.597 3.841 2.393 1.00 92.06 99 TRP A C 1
ATOM 744 O O . TRP A 1 99 ? 3.905 3.216 1.376 1.00 92.06 99 TRP A O 1
ATOM 754 N N . ARG A 1 100 ? 2.495 4.596 2.446 1.00 92.88 100 ARG A N 1
ATOM 755 C CA . ARG A 1 100 ? 1.596 4.778 1.301 1.00 92.88 100 ARG A CA 1
ATOM 756 C C . ARG A 1 100 ? 2.257 5.622 0.218 1.00 92.88 100 ARG A C 1
ATOM 758 O O . ARG A 1 100 ? 2.191 5.262 -0.960 1.00 92.88 100 ARG A O 1
ATOM 765 N N . ALA A 1 101 ? 2.873 6.740 0.598 1.00 93.38 101 ALA A N 1
ATOM 766 C CA . ALA A 1 101 ? 3.610 7.594 -0.329 1.00 93.38 101 ALA A CA 1
ATOM 767 C C . ALA A 1 101 ? 4.772 6.824 -0.963 1.00 93.38 101 ALA A C 1
ATOM 769 O O . ALA A 1 101 ? 4.931 6.838 -2.183 1.00 93.38 101 ALA A O 1
ATOM 770 N N . GLU A 1 102 ? 5.509 6.070 -0.152 1.00 93.94 102 GLU A N 1
ATOM 771 C CA . GLU A 1 102 ? 6.622 5.250 -0.609 1.00 93.94 102 GLU A CA 1
ATOM 772 C C . GLU A 1 102 ? 6.181 4.162 -1.602 1.00 93.94 102 GLU A C 1
ATOM 774 O O . GLU A 1 102 ? 6.732 4.039 -2.701 1.00 93.94 102 GLU A O 1
ATOM 779 N N . TYR A 1 103 ? 5.117 3.419 -1.275 1.00 94.12 103 TYR A N 1
ATOM 780 C CA . TYR A 1 103 ? 4.532 2.437 -2.188 1.00 94.12 103 TYR A CA 1
ATOM 781 C C . TYR A 1 103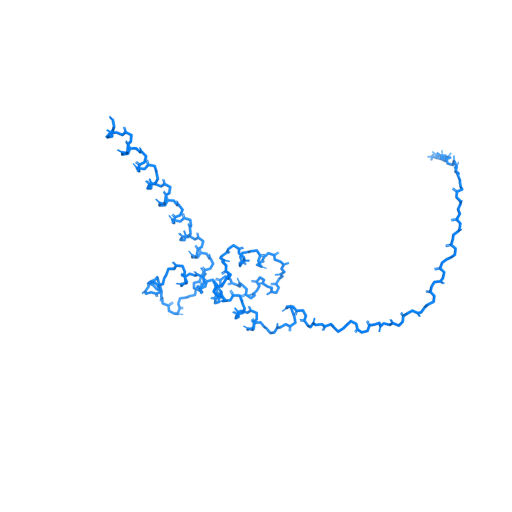 ? 4.145 3.082 -3.523 1.00 94.12 103 TYR A C 1
ATOM 783 O O . TYR A 1 103 ? 4.454 2.550 -4.593 1.00 94.12 103 TYR A O 1
ATOM 791 N N . LYS A 1 104 ? 3.487 4.248 -3.477 1.00 94.88 104 LYS A N 1
ATOM 792 C CA . LYS A 1 104 ? 3.051 4.986 -4.669 1.00 94.88 104 LYS A CA 1
ATOM 793 C C . LYS A 1 104 ? 4.236 5.406 -5.537 1.00 94.88 104 LYS A C 1
ATOM 795 O O . LYS A 1 104 ? 4.175 5.231 -6.755 1.00 94.88 104 LYS A O 1
ATOM 800 N N . THR A 1 105 ? 5.297 5.937 -4.936 1.00 95.50 105 THR A N 1
ATOM 801 C CA . THR A 1 105 ? 6.510 6.359 -5.648 1.00 95.50 105 THR A CA 1
ATOM 802 C C . THR A 1 105 ? 7.151 5.186 -6.378 1.00 95.50 105 THR A C 1
ATOM 804 O O . THR A 1 105 ? 7.377 5.258 -7.587 1.00 95.50 105 THR A O 1
ATOM 807 N N . ARG A 1 106 ? 7.344 4.055 -5.697 1.00 95.06 106 ARG A N 1
ATOM 808 C CA . ARG A 1 106 ? 7.937 2.865 -6.321 1.00 95.06 106 ARG A CA 1
ATOM 809 C C . ARG A 1 106 ? 7.065 2.221 -7.371 1.00 95.06 106 ARG A C 1
ATOM 811 O O . ARG A 1 106 ? 7.567 1.762 -8.395 1.00 95.06 106 ARG A O 1
ATOM 818 N N . HIS A 1 107 ? 5.758 2.201 -7.143 1.00 95.75 107 HIS A N 1
ATOM 819 C CA . HIS A 1 107 ? 4.823 1.696 -8.131 1.00 95.75 107 HIS A CA 1
ATOM 820 C C . HIS A 1 107 ? 4.922 2.492 -9.440 1.00 95.75 107 HIS A C 1
ATOM 822 O O . HIS A 1 107 ? 5.019 1.890 -10.509 1.00 95.75 107 HIS A O 1
ATOM 828 N N . LYS A 1 108 ? 4.980 3.829 -9.351 1.00 97.00 108 LYS A N 1
ATOM 829 C CA . LYS A 1 108 ? 5.184 4.715 -10.508 1.00 97.00 108 LYS A CA 1
ATOM 830 C C . LYS A 1 108 ? 6.531 4.482 -11.186 1.00 97.00 108 LYS A C 1
ATOM 832 O O . LYS A 1 108 ? 6.558 4.293 -12.397 1.00 97.00 108 LYS A O 1
ATOM 837 N N . ALA A 1 109 ? 7.620 4.425 -10.417 1.00 96.25 109 ALA A N 1
ATOM 838 C CA . ALA A 1 109 ? 8.950 4.147 -10.958 1.00 96.25 109 ALA A CA 1
ATOM 839 C C . ALA A 1 109 ? 8.990 2.802 -11.704 1.00 96.25 109 ALA A C 1
ATOM 841 O O . ALA A 1 109 ? 9.534 2.709 -12.799 1.00 96.25 109 AL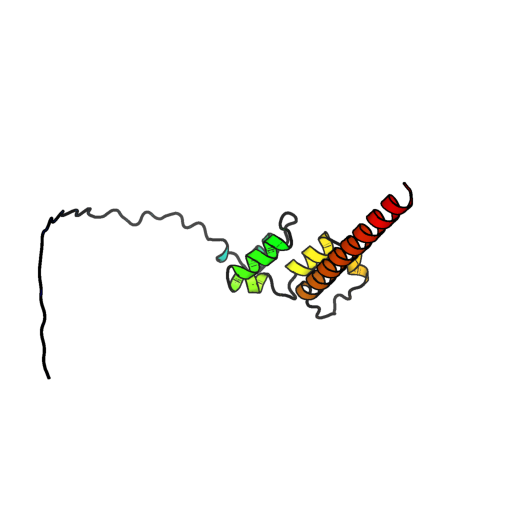A A O 1
ATOM 842 N N . GLY A 1 110 ? 8.338 1.770 -11.161 1.00 95.25 110 GLY A N 1
ATOM 843 C CA . GLY A 1 110 ? 8.231 0.469 -11.815 1.00 95.25 110 GLY A CA 1
ATOM 844 C C . GLY A 1 110 ? 7.400 0.491 -13.102 1.00 95.25 110 GLY A C 1
ATOM 845 O O . GLY A 1 110 ? 7.719 -0.242 -14.034 1.00 95.25 110 GLY A O 1
ATOM 846 N N . ILE A 1 111 ? 6.334 1.299 -13.172 1.00 96.44 111 ILE A N 1
ATOM 847 C CA . ILE A 1 111 ? 5.586 1.513 -14.424 1.00 96.44 111 ILE A CA 1
ATOM 848 C C . ILE A 1 111 ? 6.492 2.163 -15.467 1.00 96.44 111 ILE A C 1
ATOM 850 O O . ILE A 1 111 ? 6.556 1.677 -16.593 1.00 96.44 111 ILE A O 1
ATOM 854 N N . GLU A 1 112 ? 7.215 3.211 -15.083 1.00 97.44 112 GLU A N 1
ATOM 855 C CA . GLU A 1 112 ? 8.069 3.949 -16.010 1.00 97.44 112 GLU A CA 1
ATOM 856 C C . GLU A 1 112 ? 9.242 3.102 -16.509 1.00 97.44 112 GLU A C 1
ATOM 858 O O . GLU A 1 112 ? 9.494 3.049 -17.709 1.00 97.44 112 GLU A O 1
ATOM 863 N N . ALA A 1 113 ? 9.888 2.333 -15.629 1.00 96.56 113 ALA A N 1
ATOM 864 C CA . ALA A 1 113 ? 10.929 1.388 -16.021 1.00 96.56 113 ALA A CA 1
ATOM 865 C C . ALA A 1 113 ? 10.415 0.366 -17.049 1.00 96.56 113 ALA A C 1
ATOM 867 O O . ALA A 1 113 ? 11.062 0.132 -18.068 1.00 96.56 113 ALA A O 1
ATOM 868 N N . ARG A 1 114 ? 9.215 -0.199 -16.835 1.00 95.31 114 ARG A N 1
ATOM 869 C CA . ARG A 1 114 ? 8.589 -1.103 -17.815 1.00 95.31 114 ARG A CA 1
ATOM 870 C C . ARG A 1 114 ? 8.286 -0.400 -19.134 1.00 95.31 114 ARG A C 1
ATOM 872 O O . ARG A 1 114 ? 8.492 -0.999 -20.183 1.00 95.31 114 ARG A O 1
ATOM 879 N N . ARG A 1 115 ? 7.818 0.852 -19.096 1.00 96.00 115 ARG A N 1
ATOM 880 C CA . ARG A 1 115 ? 7.560 1.656 -20.298 1.00 96.00 115 ARG A CA 1
ATOM 881 C C . ARG A 1 115 ? 8.841 1.853 -21.105 1.00 96.00 115 ARG A C 1
ATOM 883 O O . ARG A 1 115 ? 8.837 1.604 -22.305 1.00 96.00 115 ARG A O 1
ATOM 890 N N . ILE A 1 116 ? 9.928 2.246 -20.444 1.00 95.69 116 ILE A N 1
ATOM 891 C CA . ILE A 1 116 ? 11.240 2.450 -21.063 1.00 95.69 116 ILE A CA 1
ATOM 892 C C . ILE A 1 116 ? 11.731 1.146 -21.704 1.00 95.69 116 ILE A C 1
ATOM 894 O O . ILE A 1 116 ? 12.019 1.127 -22.897 1.00 95.69 116 ILE A O 1
ATOM 898 N N . VAL A 1 117 ? 11.734 0.035 -20.960 1.00 95.62 117 VAL A N 1
ATOM 899 C CA . VAL A 1 117 ? 12.136 -1.285 -21.484 1.00 95.62 117 VAL A CA 1
ATOM 900 C C . VAL A 1 117 ? 11.269 -1.715 -22.674 1.00 95.62 117 VAL A C 1
ATOM 902 O O . VAL A 1 117 ? 11.784 -2.252 -23.652 1.00 95.62 117 VAL A O 1
ATOM 905 N N . ALA A 1 118 ? 9.960 -1.455 -22.640 1.00 92.56 118 ALA A N 1
ATOM 906 C CA . ALA A 1 118 ? 9.061 -1.767 -23.750 1.00 92.56 118 ALA A CA 1
ATOM 907 C C . ALA A 1 118 ? 9.357 -0.937 -25.012 1.00 92.56 118 ALA A C 1
ATOM 909 O O . ALA A 1 118 ? 9.240 -1.448 -26.122 1.00 92.56 118 ALA A O 1
ATOM 910 N N . VAL A 1 119 ? 9.743 0.333 -24.862 1.00 9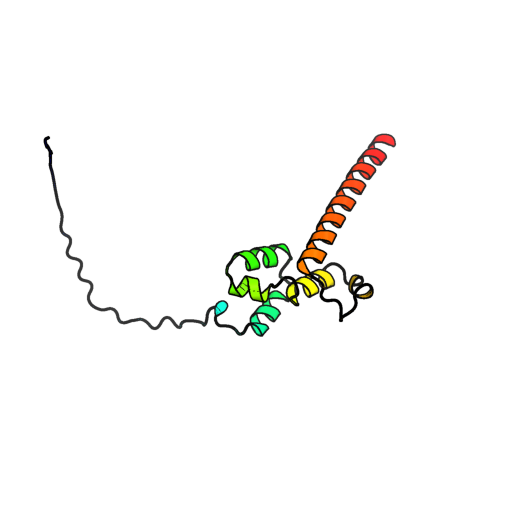0.94 119 VAL A N 1
ATOM 911 C CA . VAL A 1 119 ? 10.160 1.179 -25.993 1.00 90.94 119 VAL A CA 1
ATOM 912 C C . VAL A 1 119 ? 11.473 0.668 -26.582 1.00 90.94 119 VAL A C 1
ATOM 914 O O . VAL A 1 119 ? 11.547 0.453 -27.789 1.00 90.94 119 VAL A O 1
ATOM 917 N N . PHE A 1 120 ? 12.475 0.408 -25.738 1.00 89.94 120 PHE A N 1
ATOM 918 C CA . PHE A 1 120 ? 13.772 -0.097 -26.192 1.00 89.94 120 PHE A CA 1
ATOM 919 C C . PHE A 1 120 ? 13.666 -1.475 -26.850 1.00 89.94 120 PHE A C 1
ATOM 921 O O . PHE A 1 120 ? 14.218 -1.672 -27.923 1.00 89.94 120 PHE A O 1
ATOM 928 N N . SER A 1 121 ? 12.922 -2.416 -26.265 1.00 88.88 121 SER A N 1
ATOM 929 C CA . SER A 1 121 ? 12.744 -3.752 -26.858 1.00 88.88 121 SER A CA 1
ATOM 930 C C . SER A 1 121 ? 12.101 -3.698 -28.242 1.00 88.88 121 SER A C 1
ATOM 932 O O . SER A 1 121 ? 12.562 -4.385 -29.145 1.00 88.88 121 SER A O 1
ATOM 934 N N . LYS A 1 122 ? 11.089 -2.846 -28.450 1.00 83.25 122 LYS A N 1
ATOM 935 C CA . LYS A 1 122 ? 10.494 -2.647 -29.779 1.00 83.25 122 LYS A CA 1
ATOM 936 C C . LYS A 1 122 ? 11.493 -2.065 -30.773 1.00 83.25 122 LYS A C 1
ATOM 938 O O . LYS A 1 122 ? 11.571 -2.562 -31.887 1.00 83.25 122 LYS A O 1
ATOM 943 N N . ALA A 1 123 ? 12.249 -1.044 -30.371 1.00 74.50 123 ALA A N 1
ATOM 944 C CA . ALA A 1 123 ? 13.255 -0.431 -31.233 1.00 74.50 123 ALA A CA 1
ATOM 945 C C . ALA A 1 123 ? 14.344 -1.438 -31.643 1.00 74.50 123 ALA A C 1
ATOM 947 O O . ALA A 1 123 ? 14.657 -1.547 -32.821 1.00 74.50 123 ALA A O 1
ATOM 948 N N . LEU A 1 124 ? 14.837 -2.244 -30.697 1.00 73.94 124 LEU A N 1
ATOM 949 C CA . LEU A 1 124 ? 15.872 -3.251 -30.953 1.00 73.94 124 LEU A CA 1
ATOM 950 C C . LEU A 1 124 ? 15.382 -4.409 -31.832 1.00 73.94 124 LEU A C 1
ATOM 952 O O . LEU A 1 124 ? 16.143 -4.912 -32.650 1.00 73.94 124 LEU A O 1
ATOM 956 N N . ILE A 1 125 ? 14.122 -4.828 -31.685 1.00 70.19 125 ILE A N 1
ATOM 957 C CA . ILE A 1 125 ? 13.536 -5.891 -32.517 1.00 70.19 125 ILE A CA 1
ATOM 958 C C . ILE A 1 125 ? 13.264 -5.392 -33.944 1.00 70.19 125 ILE A C 1
ATOM 960 O O . ILE A 1 125 ? 13.377 -6.172 -34.881 1.00 70.19 125 ILE A O 1
ATOM 964 N N . ILE A 1 126 ? 12.928 -4.110 -34.123 1.00 64.25 126 ILE A N 1
ATOM 965 C CA . ILE A 1 126 ? 12.683 -3.517 -35.448 1.00 64.25 126 ILE A CA 1
ATOM 966 C C . ILE A 1 126 ? 13.997 -3.206 -36.180 1.00 64.25 126 ILE A C 1
ATOM 968 O O . ILE A 1 126 ? 14.047 -3.356 -37.392 1.00 64.25 126 ILE A O 1
ATOM 972 N N . GLU A 1 127 ? 15.064 -2.806 -35.480 1.00 58.34 127 GLU A N 1
ATOM 973 C CA . GLU A 1 127 ? 16.369 -2.541 -36.113 1.00 58.34 127 GLU A CA 1
ATOM 974 C C . GLU A 1 127 ? 17.142 -3.806 -36.533 1.00 58.34 127 GLU A C 1
ATOM 976 O O . GLU A 1 127 ? 18.117 -3.695 -37.268 1.00 58.34 127 GLU A O 1
ATOM 981 N N . HIS A 1 128 ? 16.759 -4.996 -36.056 1.00 55.47 128 HIS A N 1
ATOM 982 C CA . HIS A 1 128 ? 17.461 -6.262 -36.334 1.00 55.47 128 HIS A CA 1
ATOM 983 C C . HIS A 1 128 ? 16.671 -7.233 -37.240 1.00 55.47 128 HIS A C 1
ATOM 985 O O . HIS A 1 128 ? 16.970 -8.429 -37.257 1.00 55.47 128 HIS A O 1
ATOM 991 N N . VAL A 1 129 ? 15.682 -6.735 -37.995 1.00 50.59 129 VAL A N 1
ATOM 992 C CA . VAL A 1 129 ? 14.967 -7.455 -39.073 1.00 50.59 129 VAL A CA 1
ATOM 993 C C . VAL A 1 129 ? 15.201 -6.738 -40.392 1.00 50.59 129 VAL A C 1
ATOM 995 O O . VAL A 1 129 ? 15.526 -7.439 -41.375 1.00 50.59 129 VAL A O 1
#

pLDDT: mean 78.99, std 20.26, range [38.44, 97.44]

Radius of gyration: 28.76 Å; chains: 1; bounding box: 77×56×56 Å

Foldseek 3Di:
DDDDDDDDYDDDDDDDDDDDDDDPPPPVPPPDPVVDDLVVLLVVLLDPVDAPVNLVVQLVPDPSSVVSSDQQHVNLVSNCCSVPVVCCVVDDPPDSDRSNVVSVVVVVVVVVVVVVVVVVVVVVVVVVD

InterPro domains:
  IPR036047 F-box-like domain superfamily [SSF81383] (23-108)

Sequence (129 aa):
MAASLSGEGRSGSDVDGACSGESPSEEQRCPGLLSLPGEVLELLLCSGDLGHRDIASVTCTCRRLRDVCAARGKVWRRQLCARWPSIMKYYNQLDLLDWRAEYKTRHKAGIEARRIVAVFSKALIIEHV

Secondary structure (DSSP, 8-state):
-----------------------------PPPGGGS-HHHHHHHHTSTT--HHHHHHHHTT-HHHHHHT-TTSHHHHHHHHHH-GGGGGG--TT----HHHHHHHHHHHHHHHHHHHHHHHHHHHHHT-